Protein AF-A0A0B3BT68-F1 (afdb_monomer)

Solvent-accessible surface area (backbone atoms only — not comparable to full-atom values): 5906 Å² total; per-residue (Å²): 137,52,75,69,58,54,38,51,52,51,53,54,49,42,57,51,42,52,51,31,63,74,67,64,37,67,84,54,44,60,59,49,53,49,55,48,50,51,52,53,58,54,52,68,75,56,67,85,73,56,70,70,46,53,51,50,54,50,55,46,52,52,51,53,53,52,48,54,53,52,53,52,53,48,56,50,52,52,51,50,60,69,63,60,63,68,60,97,69,59,57,71,50,50,56,52,50,59,62,71,74,113

Organism: NCBI:txid706570

Sequence (102 aa):
MTPADDLQRLLDLRVRFEQVLHREAWDDLKAVDSALRELLIDLRRHQPLSKEVLDACRDVQQIHGLALQRCQDECQRLRILMNHSEQPADGPSAYAWVESLR

pLDDT: mean 87.36, std 12.47, range [50.03, 96.62]

Secondary structure (DSSP, 8-state):
--HHHHHHHHHHHHHHHHHHHHTT-HHHHHHHHHHHHHHHHHHHHTPSPPHHHHHHHHHHHHHHHHHHHHHHHHHHHHHHHHHT--SSSSHHHHHHHHHTT-

Mean predicted aligned error: 7.2 Å

Foldseek 3Di:
DDLVVLLVQLVVLLVVLVVCLVVVVVVCNVVSVVSNVVSVVVVVVDPPHDPSNVVSVVSSVVSVVVVVVSVVVVVVVVVCVVVVVPPPDPDVVVVVVVVVVD

Radius of gyration: 21.12 Å; Cα contacts (8 Å, |Δi|>4): 44; chains: 1; bounding box: 48×34×54 Å

Nearest PDB structures (foldseek):
  2crb-assembly1_A  TM=6.033E-01  e=1.183E+00  Mus musculus
  2v6y-assembly1_A  TM=7.400E-01  e=6.240E+00  Saccharolobus solfataricus
  4niq-assembly1_A  TM=6.271E-01  e=4.054E+00  Saccharomyces cerevisiae S288C

Structure (mmCIF, N/CA/C/O backbone):
data_AF-A0A0B3BT68-F1
#
_entry.id   AF-A0A0B3BT68-F1
#
loop_
_atom_site.group_PDB
_atom_site.id
_atom_site.type_symbol
_atom_site.label_atom_id
_atom_site.label_alt_id
_atom_site.label_comp_id
_atom_site.label_asym_id
_atom_site.label_entity_id
_atom_site.label_seq_id
_atom_site.pdbx_PDB_ins_code
_atom_site.Cartn_x
_atom_site.Cartn_y
_atom_site.Cartn_z
_atom_site.occupancy
_atom_site.B_iso_or_equiv
_atom_site.auth_seq_id
_atom_site.auth_comp_id
_atom_site.auth_asym_id
_atom_site.auth_atom_id
_atom_site.pdbx_PDB_model_num
ATOM 1 N N . MET A 1 1 ? -21.998 2.552 12.461 1.00 62.00 1 MET A N 1
ATOM 2 C CA . MET A 1 1 ? -20.800 1.787 12.072 1.00 62.00 1 MET A CA 1
ATOM 3 C C . MET A 1 1 ? -20.176 1.285 13.355 1.00 62.00 1 MET A C 1
ATOM 5 O O . MET A 1 1 ? -20.047 2.089 14.276 1.00 62.00 1 MET A O 1
ATOM 9 N N . THR A 1 2 ? -19.974 -0.024 13.484 1.00 75.50 2 THR A N 1
ATOM 10 C CA . THR A 1 2 ? -19.483 -0.623 14.730 1.00 75.50 2 THR A CA 1
ATOM 11 C C . THR A 1 2 ? -17.966 -0.833 14.672 1.00 75.50 2 THR A C 1
ATOM 13 O O . THR A 1 2 ? -17.424 -0.978 13.578 1.00 75.50 2 THR A O 1
ATOM 16 N N . PRO A 1 3 ? -17.270 -0.921 15.820 1.00 74.31 3 PRO A N 1
ATOM 17 C CA . PRO A 1 3 ? -15.837 -1.223 15.839 1.00 74.31 3 PRO A CA 1
ATOM 18 C C . PRO A 1 3 ? -15.462 -2.538 15.133 1.00 74.31 3 PRO A C 1
ATOM 20 O O . PRO A 1 3 ? -14.377 -2.645 14.568 1.00 74.31 3 PRO A O 1
ATOM 23 N N . ALA A 1 4 ? -16.359 -3.533 15.140 1.00 77.94 4 ALA A N 1
ATOM 24 C CA . ALA A 1 4 ? -16.161 -4.792 14.424 1.00 77.94 4 ALA A CA 1
ATOM 25 C C . ALA A 1 4 ? -16.182 -4.594 12.897 1.00 77.94 4 ALA A C 1
ATOM 27 O O . ALA A 1 4 ? -15.365 -5.187 12.194 1.00 77.94 4 ALA A O 1
ATOM 28 N N . ASP A 1 5 ? -17.058 -3.714 12.398 1.00 88.31 5 ASP A N 1
ATOM 29 C CA . ASP A 1 5 ? -17.112 -3.364 10.974 1.00 88.31 5 ASP A CA 1
ATOM 30 C C . ASP A 1 5 ? -15.844 -2.617 10.543 1.00 88.31 5 ASP A C 1
ATOM 32 O O . ASP A 1 5 ? -15.294 -2.882 9.475 1.00 88.31 5 ASP A O 1
ATOM 36 N N . ASP A 1 6 ? -15.352 -1.699 11.380 1.00 88.19 6 ASP A N 1
ATOM 37 C CA . ASP A 1 6 ? -14.150 -0.920 11.076 1.00 88.19 6 ASP A CA 1
ATOM 38 C C . ASP A 1 6 ? -12.889 -1.793 11.038 1.00 88.19 6 ASP A C 1
ATOM 40 O O . ASP A 1 6 ? -12.060 -1.650 10.134 1.00 88.19 6 ASP A O 1
ATOM 44 N N . LEU A 1 7 ? -12.762 -2.736 11.980 1.00 93.62 7 LEU A N 1
ATOM 45 C CA . LEU A 1 7 ? -11.671 -3.708 11.989 1.00 93.62 7 LEU A CA 1
ATOM 46 C C . LEU A 1 7 ? -11.689 -4.575 10.727 1.00 93.62 7 LEU A C 1
ATOM 48 O O . LEU A 1 7 ? -10.657 -4.720 10.073 1.00 93.62 7 LEU A O 1
ATOM 52 N N . GLN A 1 8 ? -12.851 -5.120 10.357 1.00 95.25 8 GLN A N 1
ATOM 53 C CA . GLN A 1 8 ? -12.963 -5.954 9.161 1.00 95.25 8 GLN A CA 1
ATOM 54 C C . GLN A 1 8 ? -12.580 -5.168 7.902 1.00 95.25 8 GLN A C 1
ATOM 56 O O . GLN A 1 8 ? -11.797 -5.649 7.086 1.00 95.25 8 GLN A O 1
ATOM 61 N N . ARG A 1 9 ? 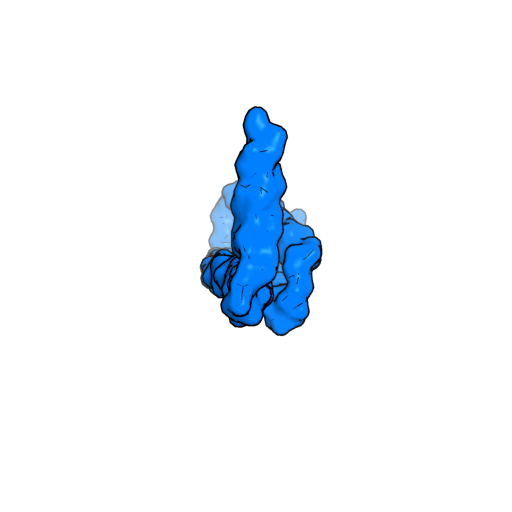-13.048 -3.920 7.779 1.00 94.19 9 ARG A N 1
ATOM 62 C CA . ARG A 1 9 ? -12.702 -3.053 6.645 1.00 94.19 9 ARG A CA 1
ATOM 63 C C . ARG A 1 9 ? -11.207 -2.750 6.566 1.00 94.19 9 ARG A C 1
ATOM 65 O O . ARG A 1 9 ? -10.666 -2.737 5.461 1.00 94.19 9 ARG A O 1
ATOM 72 N N . LEU A 1 10 ? -10.536 -2.517 7.699 1.00 95.69 10 LEU A N 1
ATOM 73 C CA . LEU A 1 10 ? -9.078 -2.342 7.728 1.00 95.69 10 LEU A CA 1
ATOM 74 C C . LEU A 1 10 ? -8.366 -3.594 7.210 1.00 95.69 10 LEU A C 1
ATOM 76 O O . LEU A 1 10 ? -7.474 -3.479 6.372 1.00 95.69 10 LEU A O 1
ATOM 80 N N . LEU A 1 11 ? -8.773 -4.776 7.676 1.00 96.06 11 LEU A N 1
ATOM 81 C CA . LEU A 1 11 ? -8.178 -6.048 7.264 1.00 96.06 11 LEU A CA 1
ATOM 82 C C . LEU A 1 11 ? -8.400 -6.327 5.771 1.00 96.06 11 LEU A C 1
ATOM 84 O O . LEU A 1 11 ? -7.457 -6.703 5.075 1.00 96.06 11 LEU A O 1
ATOM 88 N N . ASP A 1 12 ? -9.605 -6.084 5.260 1.00 96.38 12 ASP A N 1
ATOM 89 C CA . ASP A 1 12 ? -9.932 -6.289 3.846 1.00 96.38 12 ASP A CA 1
ATOM 90 C C . ASP A 1 12 ? -9.135 -5.342 2.941 1.00 96.38 12 ASP A C 1
ATOM 92 O O . ASP A 1 12 ? -8.558 -5.762 1.932 1.00 96.38 12 ASP A O 1
ATOM 96 N N . LEU A 1 13 ? -9.056 -4.058 3.311 1.00 96.12 13 LEU A N 1
ATOM 97 C CA . LEU A 1 13 ? -8.259 -3.080 2.572 1.00 96.12 13 LEU A CA 1
ATOM 98 C C . LEU A 1 13 ? -6.770 -3.408 2.633 1.00 96.12 13 LEU A C 1
ATOM 100 O O . LEU A 1 13 ? -6.095 -3.277 1.616 1.00 96.12 13 LEU A O 1
ATOM 104 N N . ARG A 1 14 ? -6.271 -3.885 3.778 1.00 95.75 14 ARG A N 1
ATOM 105 C CA . ARG A 1 14 ? -4.888 -4.341 3.938 1.00 95.75 14 ARG A CA 1
ATOM 106 C C . ARG A 1 14 ? -4.553 -5.457 2.949 1.00 95.75 14 ARG A C 1
ATOM 108 O O . ARG A 1 14 ? -3.603 -5.326 2.182 1.00 95.75 14 ARG A O 1
ATOM 115 N N . VAL A 1 15 ? -5.369 -6.511 2.918 1.00 96.31 15 VAL A N 1
ATOM 116 C CA . VAL A 1 15 ? -5.190 -7.650 2.002 1.00 96.31 15 VAL A CA 1
ATOM 117 C C . VAL A 1 15 ? -5.248 -7.192 0.545 1.00 96.31 15 VAL A C 1
ATOM 119 O O . VAL A 1 15 ? -4.422 -7.598 -0.2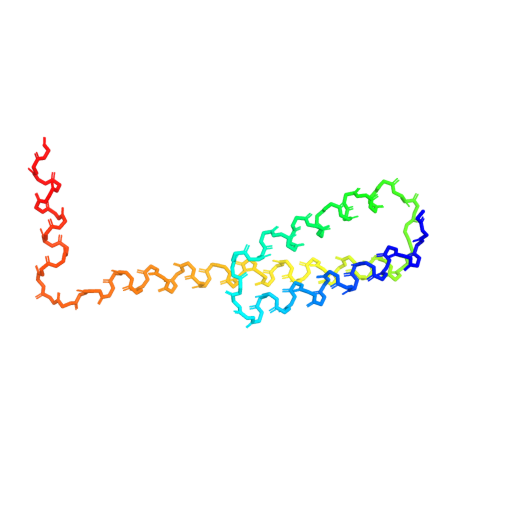73 1.00 96.31 15 VAL A O 1
ATOM 122 N N . ARG A 1 16 ? -6.191 -6.309 0.202 1.00 96.38 16 ARG A N 1
ATOM 123 C CA . ARG A 1 16 ? -6.277 -5.750 -1.152 1.00 96.38 16 ARG A CA 1
ATOM 124 C C . ARG A 1 16 ? -5.031 -4.939 -1.515 1.00 96.38 16 ARG A C 1
ATOM 126 O O . ARG A 1 16 ? -4.555 -5.045 -2.642 1.00 96.38 16 ARG A O 1
ATOM 133 N N . PHE A 1 17 ? -4.498 -4.156 -0.580 1.00 96.62 17 PHE A N 1
ATOM 134 C CA . PHE A 1 17 ? -3.289 -3.360 -0.785 1.00 96.62 17 PHE A CA 1
ATOM 135 C C . PHE A 1 17 ? -2.095 -4.276 -1.080 1.00 96.62 17 PHE A C 1
ATOM 137 O O . PHE A 1 17 ? -1.403 -4.092 -2.081 1.00 96.62 17 PHE A O 1
ATOM 144 N N . GLU A 1 18 ? -1.897 -5.315 -0.267 1.00 95.50 18 GLU A N 1
ATOM 145 C CA . GLU A 1 18 ? -0.843 -6.314 -0.475 1.00 95.50 18 GLU A CA 1
ATOM 146 C C . GLU A 1 18 ? -0.952 -6.993 -1.845 1.00 95.50 18 GLU A C 1
ATOM 148 O O . GLU A 1 18 ? 0.052 -7.152 -2.537 1.00 95.50 18 GLU A O 1
ATOM 153 N N . GLN A 1 19 ? -2.165 -7.350 -2.276 1.00 96.06 19 GLN A N 1
ATOM 154 C CA . GLN A 1 19 ? -2.396 -7.952 -3.592 1.00 96.06 19 GLN A CA 1
ATOM 155 C C . GLN A 1 19 ? -2.034 -7.005 -4.738 1.00 96.06 19 GLN A C 1
ATOM 157 O O . GLN A 1 19 ? -1.408 -7.439 -5.706 1.00 96.06 19 GLN A O 1
ATOM 162 N N . VAL A 1 20 ? -2.407 -5.727 -4.632 1.00 96.12 20 VAL A N 1
ATOM 163 C CA . VAL A 1 20 ? -2.065 -4.699 -5.625 1.00 96.12 20 VAL A CA 1
ATOM 164 C C . VAL A 1 20 ? -0.548 -4.521 -5.718 1.00 96.12 20 VAL A C 1
ATOM 166 O O . VAL A 1 20 ? -0.001 -4.546 -6.818 1.00 96.12 20 VAL A O 1
ATOM 169 N N . LEU A 1 21 ? 0.146 -4.437 -4.578 1.00 93.94 21 LEU A N 1
ATOM 170 C CA . LEU A 1 21 ? 1.609 -4.338 -4.539 1.00 93.94 21 LEU A CA 1
ATOM 171 C C . LEU A 1 21 ? 2.314 -5.592 -5.053 1.00 93.94 21 LEU A C 1
ATOM 173 O O . LEU A 1 21 ? 3.370 -5.490 -5.672 1.00 93.94 21 LEU A O 1
ATOM 177 N N . HIS A 1 22 ? 1.774 -6.776 -4.766 1.00 94.06 22 HIS A N 1
ATOM 178 C CA . HIS A 1 22 ? 2.348 -8.037 -5.224 1.00 94.06 22 HIS A CA 1
ATOM 179 C C . HIS A 1 22 ? 2.235 -8.195 -6.742 1.00 94.06 22 HIS A C 1
ATOM 181 O O . HIS A 1 22 ? 3.140 -8.734 -7.368 1.00 94.06 22 HIS A O 1
ATOM 187 N N . ARG A 1 23 ? 1.130 -7.722 -7.324 1.00 95.50 23 ARG A N 1
ATOM 188 C CA . ARG A 1 23 ? 0.870 -7.775 -8.768 1.00 95.50 23 ARG A CA 1
ATOM 189 C C . ARG A 1 23 ? 1.451 -6.594 -9.539 1.00 95.50 23 ARG A C 1
ATOM 191 O O . ARG A 1 23 ? 1.259 -6.548 -10.747 1.00 95.50 23 ARG A O 1
ATOM 198 N N . GLU A 1 24 ? 2.088 -5.645 -8.849 1.00 92.69 24 GLU A N 1
ATOM 199 C CA . GLU A 1 24 ? 2.587 -4.400 -9.446 1.00 92.69 24 GLU A CA 1
ATOM 200 C C . GLU A 1 24 ? 1.485 -3.652 -10.221 1.00 92.69 24 GLU A C 1
ATOM 202 O O . GLU A 1 24 ? 1.716 -3.033 -11.256 1.00 92.69 24 GLU A O 1
ATOM 207 N N . ALA A 1 25 ? 0.246 -3.719 -9.721 1.00 94.94 25 ALA A N 1
ATOM 208 C CA . ALA A 1 25 ? -0.907 -3.071 -10.335 1.00 94.94 25 ALA A CA 1
ATOM 209 C C . ALA A 1 25 ? -0.917 -1.573 -9.980 1.00 94.94 25 ALA A C 1
ATOM 211 O O . ALA A 1 25 ? -1.751 -1.096 -9.211 1.00 94.94 25 ALA A O 1
ATOM 212 N N . TRP A 1 26 ? 0.061 -0.828 -10.504 1.00 90.25 26 TRP A N 1
ATOM 213 C CA . TRP A 1 26 ? 0.327 0.568 -10.138 1.00 90.25 26 TRP A CA 1
ATOM 214 C C . TRP A 1 26 ? -0.877 1.495 -10.351 1.00 90.25 26 TRP A C 1
ATOM 216 O O . TRP A 1 26 ? -1.100 2.403 -9.549 1.00 90.25 26 TRP A O 1
ATO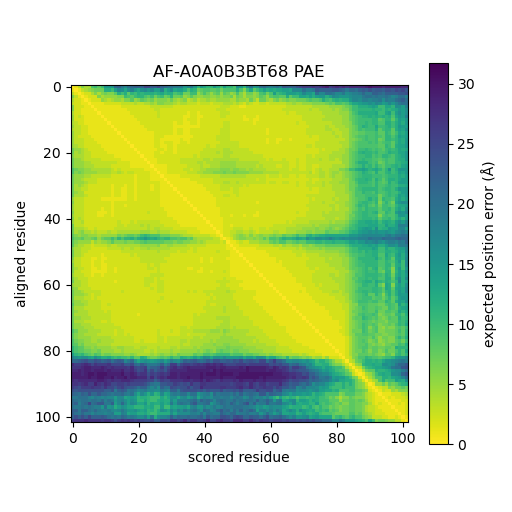M 226 N N . ASP A 1 27 ? -1.697 1.219 -11.366 1.00 91.50 27 ASP A N 1
ATOM 227 C CA . ASP A 1 27 ? -2.928 1.967 -11.644 1.00 91.50 27 ASP A CA 1
ATOM 228 C C . ASP A 1 27 ? -3.985 1.792 -10.536 1.00 91.50 27 ASP A C 1
ATOM 230 O O . ASP A 1 27 ? -4.708 2.733 -10.198 1.00 91.50 27 ASP A O 1
ATOM 234 N N . ASP A 1 28 ? -4.029 0.615 -9.903 1.00 94.31 28 ASP A N 1
ATOM 235 C CA . ASP A 1 28 ? -4.966 0.288 -8.823 1.00 94.31 28 ASP A CA 1
ATOM 236 C C . ASP A 1 28 ? -4.485 0.780 -7.447 1.00 94.31 28 ASP A C 1
ATOM 238 O O . ASP A 1 28 ? -5.286 0.937 -6.515 1.00 94.31 28 ASP A O 1
ATOM 242 N N . LEU A 1 29 ? -3.183 1.058 -7.304 1.00 93.12 29 LEU A N 1
ATOM 243 C CA . LEU A 1 29 ? -2.549 1.436 -6.037 1.00 93.12 29 LEU A CA 1
ATOM 244 C C . LEU A 1 29 ? -3.162 2.703 -5.437 1.00 93.12 29 LEU A C 1
ATOM 246 O O . LEU A 1 29 ? -3.450 2.762 -4.241 1.00 93.12 29 LEU A O 1
ATOM 250 N N . LYS A 1 30 ? -3.438 3.704 -6.278 1.00 93.06 30 LYS A N 1
ATOM 251 C CA . LYS A 1 30 ? -4.052 4.963 -5.840 1.00 93.06 30 LYS A CA 1
ATOM 252 C C . LYS A 1 30 ? -5.434 4.745 -5.225 1.00 93.06 30 LYS A C 1
ATOM 254 O O . LYS A 1 30 ? -5.785 5.421 -4.256 1.00 93.06 30 LYS A O 1
ATOM 259 N N . ALA A 1 31 ? -6.228 3.840 -5.796 1.00 95.12 31 ALA A N 1
ATOM 260 C CA . ALA A 1 31 ? -7.590 3.594 -5.343 1.00 95.12 31 ALA A CA 1
ATOM 261 C C . ALA A 1 31 ? -7.605 2.928 -3.961 1.00 95.12 31 ALA A C 1
ATOM 263 O O . ALA A 1 31 ? -8.341 3.369 -3.077 1.00 95.12 31 ALA A O 1
ATOM 264 N N . VAL A 1 32 ? -6.765 1.907 -3.755 1.00 95.69 32 VAL A N 1
ATOM 265 C CA . VAL A 1 32 ? -6.683 1.214 -2.461 1.00 95.69 32 VAL A CA 1
ATOM 266 C C . VAL A 1 32 ? -6.069 2.098 -1.371 1.00 95.69 32 VAL A C 1
ATOM 268 O O . VAL A 1 32 ? -6.613 2.142 -0.269 1.00 95.69 32 VAL A O 1
ATOM 271 N N . ASP A 1 33 ? -5.028 2.879 -1.681 1.00 95.31 33 ASP A N 1
ATOM 272 C CA . ASP A 1 33 ? -4.421 3.824 -0.730 1.00 95.31 33 ASP A CA 1
ATOM 273 C C . ASP A 1 33 ? -5.392 4.948 -0.331 1.00 95.31 33 ASP A C 1
ATOM 275 O O . ASP A 1 33 ? -5.510 5.294 0.846 1.00 95.31 33 ASP A O 1
ATOM 279 N N . SER A 1 34 ? -6.179 5.461 -1.284 1.00 95.19 34 SER A N 1
ATOM 280 C CA . SER A 1 34 ? -7.191 6.485 -0.994 1.00 95.19 34 SER A CA 1
ATOM 281 C C . SER A 1 34 ? -8.288 5.961 -0.065 1.00 95.19 34 SER A C 1
ATOM 283 O O . SER A 1 34 ? -8.612 6.626 0.919 1.00 95.19 34 SER A O 1
ATOM 285 N N . ALA A 1 35 ? -8.813 4.759 -0.328 1.00 95.81 35 ALA A N 1
ATOM 286 C CA . ALA A 1 35 ? -9.839 4.135 0.511 1.00 95.81 35 ALA A CA 1
ATOM 287 C C . ALA A 1 35 ? -9.331 3.861 1.937 1.00 95.81 35 ALA A C 1
ATOM 289 O O . ALA A 1 35 ? -10.045 4.071 2.919 1.00 95.81 35 ALA A O 1
ATOM 290 N N . LEU A 1 36 ? -8.074 3.430 2.056 1.00 95.44 36 LEU A N 1
ATOM 291 C CA . LEU A 1 36 ? -7.400 3.213 3.331 1.00 95.44 36 LEU A CA 1
ATOM 292 C C . LEU A 1 36 ? -7.251 4.522 4.118 1.00 95.44 36 LEU A C 1
ATOM 294 O O . LEU A 1 36 ? -7.582 4.584 5.302 1.00 95.44 36 LEU A O 1
ATOM 298 N N . ARG A 1 37 ? -6.808 5.593 3.450 1.00 95.38 37 ARG A N 1
ATOM 299 C CA . ARG A 1 37 ? -6.673 6.927 4.044 1.00 95.38 37 ARG A CA 1
ATOM 300 C C . ARG A 1 37 ? -8.012 7.469 4.540 1.00 95.38 37 ARG A C 1
ATOM 302 O O . ARG A 1 37 ? -8.068 8.022 5.635 1.00 95.38 37 ARG A O 1
ATOM 309 N N . GLU A 1 38 ? -9.073 7.326 3.752 1.00 95.25 38 GLU A N 1
ATOM 310 C CA . GLU A 1 38 ? -10.425 7.745 4.137 1.00 95.25 38 GLU A CA 1
ATOM 311 C C . GLU A 1 38 ? -10.903 7.004 5.390 1.00 95.25 38 GLU A C 1
ATOM 313 O O . GLU A 1 38 ? -11.335 7.647 6.348 1.00 95.25 38 GLU A O 1
ATOM 318 N N . LEU A 1 39 ? -10.713 5.681 5.442 1.00 94.19 39 LEU A N 1
ATOM 319 C CA . LEU A 1 39 ? -11.059 4.881 6.617 1.00 94.19 39 LEU A CA 1
ATOM 320 C C . LEU A 1 39 ? -10.279 5.316 7.867 1.00 94.19 39 LEU A C 1
ATOM 322 O O . LEU A 1 39 ? -10.865 5.451 8.938 1.00 94.19 39 LEU A O 1
ATOM 326 N N . LEU A 1 40 ? -8.977 5.590 7.746 1.00 94.88 40 LEU A N 1
ATOM 327 C CA . LEU A 1 40 ? -8.159 6.073 8.865 1.00 94.88 40 LEU A CA 1
ATOM 328 C C . LEU A 1 40 ? -8.596 7.466 9.356 1.00 94.88 40 LEU A C 1
ATOM 330 O O . LEU A 1 40 ? -8.585 7.730 10.562 1.00 94.88 40 LEU A O 1
ATOM 334 N N . ILE A 1 41 ? -8.991 8.361 8.442 1.00 94.44 41 ILE A N 1
ATOM 335 C CA . ILE A 1 41 ? -9.527 9.687 8.787 1.00 94.44 41 ILE A CA 1
ATOM 336 C C . ILE A 1 41 ? -10.832 9.550 9.570 1.00 94.44 41 ILE A C 1
ATOM 338 O O . ILE A 1 41 ? -11.010 10.253 10.571 1.00 94.44 41 ILE A O 1
ATOM 342 N N . ASP A 1 42 ? -11.718 8.656 9.138 1.00 92.62 42 ASP A N 1
ATOM 343 C CA . ASP A 1 42 ? -12.980 8.397 9.822 1.00 92.62 42 ASP A CA 1
ATOM 344 C C . ASP A 1 42 ? -12.750 7.750 11.188 1.00 92.62 42 ASP A C 1
ATOM 346 O O . ASP A 1 42 ? -13.224 8.280 12.189 1.00 92.62 42 ASP A O 1
ATOM 350 N N . LEU A 1 43 ? -11.914 6.715 11.282 1.00 92.75 43 LEU A N 1
ATOM 351 C CA . LEU A 1 43 ? -11.533 6.083 12.551 1.00 92.75 43 LEU A CA 1
ATOM 352 C C . LEU A 1 43 ? -11.003 7.087 13.579 1.00 92.75 43 LEU A C 1
ATOM 354 O O . LEU A 1 43 ? -11.360 7.036 14.757 1.00 92.75 43 LEU A O 1
ATOM 358 N N . ARG A 1 44 ? -10.195 8.060 13.143 1.00 92.00 44 ARG A N 1
ATOM 359 C CA . ARG A 1 44 ? -9.673 9.112 14.026 1.00 92.00 44 ARG A CA 1
ATOM 360 C C . ARG A 1 44 ? -10.783 9.945 14.680 1.00 92.00 44 ARG A C 1
ATOM 362 O O . ARG A 1 44 ? -10.574 10.458 15.776 1.00 92.00 44 ARG A O 1
ATOM 369 N N . ARG A 1 45 ? -11.943 10.097 14.033 1.00 90.69 45 ARG A N 1
ATOM 370 C CA . ARG A 1 45 ? -13.096 10.840 14.575 1.00 90.69 45 ARG A CA 1
ATOM 371 C C . ARG A 1 45 ? -13.879 10.038 15.624 1.00 90.69 45 ARG A C 1
ATOM 373 O O . ARG A 1 45 ? -14.627 10.638 16.384 1.00 90.69 45 ARG A O 1
ATOM 380 N N . HIS A 1 46 ? -13.696 8.717 15.684 1.00 85.00 46 HIS A N 1
ATOM 381 C CA . HIS A 1 46 ? -14.481 7.785 16.504 1.00 85.00 46 HIS A CA 1
ATOM 382 C C . HIS A 1 46 ? -13.719 7.276 17.742 1.00 85.00 46 HIS A C 1
ATOM 384 O O . HIS A 1 46 ? -13.960 6.170 18.218 1.00 85.00 46 HIS A O 1
ATOM 390 N N . GLN A 1 47 ? -12.780 8.062 18.280 1.00 82.75 47 GLN A N 1
ATOM 391 C CA . GLN A 1 47 ? -12.050 7.667 19.487 1.00 82.75 47 GLN A CA 1
ATOM 392 C C . GLN A 1 47 ? -12.963 7.570 20.729 1.00 82.75 47 GLN A C 1
ATOM 394 O O . GLN A 1 47 ? -13.900 8.361 20.856 1.00 82.75 47 GLN A O 1
ATOM 399 N N . PRO A 1 48 ? -12.660 6.666 21.685 1.00 88.31 48 PRO A N 1
ATOM 400 C CA . PRO A 1 48 ? -11.497 5.768 21.728 1.00 88.31 48 PRO A CA 1
ATOM 401 C C . PRO A 1 48 ? -11.652 4.508 20.857 1.00 88.31 48 PRO A C 1
ATOM 403 O O . PRO A 1 48 ? -12.737 3.951 20.737 1.00 88.31 48 PRO A O 1
ATOM 406 N N . LEU A 1 49 ? -10.539 4.040 20.280 1.00 90.25 49 LEU A N 1
ATOM 407 C CA . LEU A 1 49 ? -10.484 2.819 19.462 1.00 90.25 49 LEU A CA 1
ATOM 408 C C . LEU A 1 49 ? -10.106 1.598 20.311 1.00 90.25 49 LEU A C 1
ATOM 410 O O . LEU A 1 49 ? -9.356 1.725 21.282 1.00 90.25 49 LEU A O 1
ATOM 414 N N . SER A 1 50 ? -10.589 0.412 19.927 1.00 92.38 50 SER A N 1
ATOM 415 C CA . SER A 1 50 ? -10.160 -0.841 20.559 1.00 92.38 50 SER A CA 1
ATOM 416 C C . SER A 1 50 ? -8.702 -1.164 20.221 1.00 92.38 50 SER A C 1
ATOM 418 O O . SER A 1 50 ? -8.130 -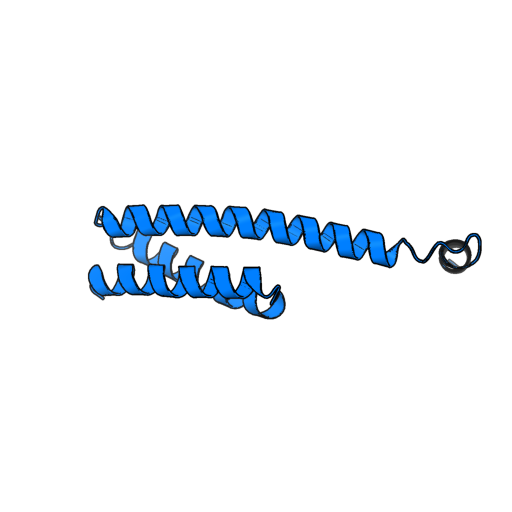0.643 19.258 1.00 92.38 50 SER A O 1
ATOM 420 N N . LYS A 1 51 ? -8.090 -2.054 21.007 1.00 93.50 51 LYS A N 1
ATOM 421 C CA . LYS A 1 51 ? -6.704 -2.480 20.791 1.00 93.50 51 LYS A CA 1
ATOM 422 C C . LYS A 1 51 ? -6.520 -3.131 19.416 1.00 93.50 51 LYS A C 1
ATOM 424 O O . LYS A 1 51 ? -5.552 -2.830 18.732 1.00 93.50 51 LYS A O 1
ATOM 429 N N . GLU A 1 52 ? -7.470 -3.957 18.997 1.00 94.69 52 GLU A N 1
ATOM 430 C CA . GLU A 1 52 ? -7.454 -4.664 17.714 1.00 94.69 52 GLU A CA 1
ATOM 431 C C . GLU A 1 52 ? -7.464 -3.690 16.533 1.00 94.69 52 GLU A C 1
ATOM 433 O O . GLU A 1 52 ? -6.717 -3.871 15.575 1.00 94.69 52 GLU A O 1
ATOM 438 N N . VAL A 1 53 ? -8.262 -2.619 16.619 1.00 94.38 53 VAL A N 1
ATOM 439 C CA . VAL A 1 53 ? -8.297 -1.574 15.586 1.00 94.38 53 VAL A CA 1
ATOM 440 C C . VAL A 1 53 ? -6.974 -0.808 15.556 1.00 94.38 53 VAL A C 1
ATOM 442 O O . VAL A 1 53 ? -6.454 -0.517 14.483 1.00 94.38 53 VAL A O 1
ATOM 445 N N . LEU A 1 54 ? -6.393 -0.508 16.721 1.00 94.88 54 LEU A N 1
ATOM 446 C CA . LEU A 1 54 ? -5.085 0.149 16.798 1.00 94.88 54 LEU A CA 1
ATOM 447 C C . LEU A 1 54 ? -3.966 -0.716 16.205 1.00 94.88 54 LEU A C 1
ATOM 449 O O . LEU A 1 54 ? -3.106 -0.185 15.503 1.00 94.88 54 LEU A O 1
ATOM 453 N N . ASP A 1 55 ? -3.977 -2.022 16.466 1.00 95.62 55 ASP A N 1
ATOM 454 C CA . ASP A 1 55 ? -3.006 -2.962 15.903 1.00 95.62 55 ASP A CA 1
ATOM 455 C C . ASP A 1 55 ? -3.177 -3.074 14.377 1.00 95.62 55 ASP A C 1
ATOM 457 O O . ASP A 1 55 ? -2.203 -2.917 13.643 1.00 95.62 55 ASP A O 1
ATOM 461 N N . ALA A 1 56 ? -4.411 -3.176 13.874 1.00 95.25 56 ALA A N 1
ATOM 462 C CA . ALA A 1 56 ? -4.682 -3.170 12.434 1.00 95.25 56 ALA A CA 1
ATOM 463 C C . ALA A 1 56 ? -4.234 -1.865 11.742 1.00 95.25 56 ALA A C 1
ATOM 465 O O . ALA A 1 56 ? -3.686 -1.904 10.639 1.00 95.25 56 ALA A O 1
ATOM 466 N N . CYS A 1 57 ? -4.397 -0.707 12.390 1.00 95.88 57 CYS A N 1
ATOM 467 C CA . CYS A 1 57 ? -3.870 0.566 11.886 1.00 95.88 57 CYS A CA 1
ATOM 468 C C . CYS A 1 57 ? -2.335 0.567 11.768 1.00 95.88 57 CYS A C 1
ATOM 470 O O . CYS A 1 57 ? -1.795 1.160 10.832 1.00 95.88 57 CYS A O 1
ATOM 472 N N . ARG A 1 58 ? -1.620 -0.089 12.694 1.00 95.88 58 ARG A N 1
ATOM 473 C CA . ARG A 1 58 ? -0.152 -0.214 12.639 1.00 95.88 58 ARG A CA 1
ATOM 474 C C . ARG A 1 58 ? 0.288 -1.110 11.487 1.00 95.88 58 ARG A C 1
ATOM 476 O O . ARG A 1 58 ? 1.205 -0.736 10.762 1.00 95.88 58 ARG A O 1
ATOM 483 N N . ASP A 1 59 ? -0.389 -2.235 11.275 1.00 94.75 59 ASP A N 1
ATOM 484 C CA . ASP A 1 59 ? -0.100 -3.131 10.148 1.00 94.75 59 ASP A CA 1
ATOM 485 C C . ASP A 1 59 ? -0.282 -2.406 8.808 1.00 94.75 59 ASP A C 1
ATOM 487 O O . ASP A 1 59 ? 0.560 -2.467 7.912 1.00 94.75 59 ASP A O 1
ATOM 491 N N . VAL A 1 60 ? -1.370 -1.645 8.694 1.00 95.12 60 VAL A N 1
ATOM 492 C CA . VAL A 1 60 ? -1.655 -0.799 7.535 1.00 95.12 60 VAL A CA 1
ATOM 493 C C . VAL A 1 60 ? -0.546 0.236 7.298 1.00 95.12 60 VAL A C 1
ATOM 495 O O . VAL A 1 60 ? -0.111 0.426 6.160 1.00 95.12 60 VAL A O 1
ATOM 498 N N . GLN A 1 61 ? -0.046 0.880 8.357 1.00 95.50 61 GLN A N 1
ATOM 49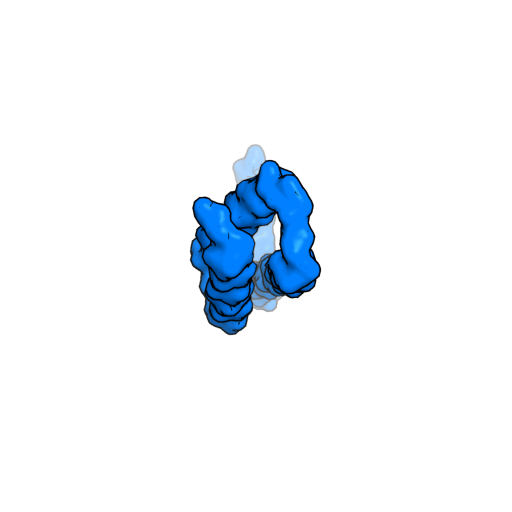9 C CA . GLN A 1 61 ? 1.067 1.828 8.259 1.00 95.50 61 GLN A CA 1
ATOM 500 C C . GLN A 1 61 ? 2.343 1.161 7.720 1.00 95.50 61 GLN A C 1
ATOM 502 O O . GLN A 1 61 ? 3.044 1.755 6.898 1.00 95.50 61 GLN A O 1
ATOM 507 N N . GLN A 1 62 ? 2.644 -0.065 8.154 1.00 95.25 62 GLN A N 1
ATOM 508 C CA . GLN A 1 62 ? 3.812 -0.813 7.678 1.00 95.25 62 GLN A CA 1
ATOM 509 C C . GLN A 1 62 ? 3.717 -1.121 6.180 1.00 95.25 62 GLN A C 1
ATOM 511 O O . GLN A 1 62 ? 4.689 -0.924 5.449 1.00 95.25 62 GLN A O 1
ATOM 516 N N . ILE A 1 63 ? 2.541 -1.536 5.704 1.00 93.75 63 ILE A N 1
ATOM 517 C CA . ILE A 1 63 ? 2.315 -1.834 4.282 1.00 93.75 63 ILE A CA 1
ATOM 518 C C . ILE A 1 63 ? 2.421 -0.580 3.423 1.00 93.75 63 ILE A C 1
ATOM 520 O O . ILE A 1 63 ? 3.036 -0.631 2.360 1.00 93.75 63 ILE A O 1
ATOM 524 N N . HIS A 1 64 ? 1.908 0.560 3.891 1.00 94.44 64 HIS A N 1
ATOM 525 C CA . HIS A 1 64 ? 2.104 1.832 3.196 1.00 94.44 64 HIS A CA 1
ATOM 526 C C . HIS A 1 64 ? 3.597 2.198 3.089 1.00 94.44 64 HIS A C 1
ATOM 528 O O . HIS A 1 64 ? 4.061 2.616 2.030 1.00 94.44 64 HIS A O 1
ATOM 534 N N . GLY A 1 65 ? 4.385 1.974 4.147 1.00 95.38 65 GLY A N 1
ATOM 535 C CA . GLY A 1 65 ? 5.841 2.156 4.098 1.00 95.38 65 GLY A CA 1
ATOM 536 C C . GLY A 1 65 ? 6.521 1.265 3.050 1.00 95.38 65 GLY A C 1
ATOM 537 O O . GLY A 1 65 ? 7.337 1.745 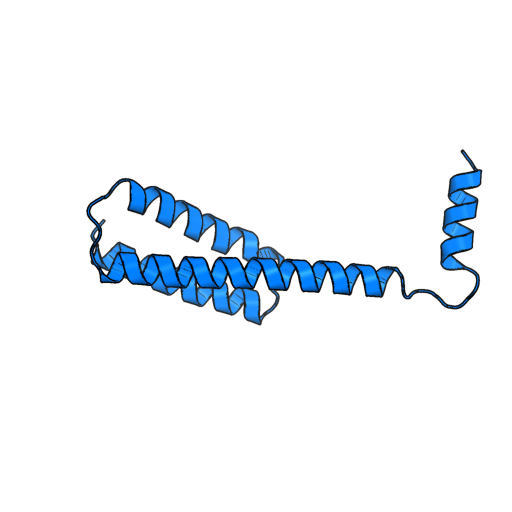2.264 1.00 95.38 65 GLY A O 1
ATOM 538 N N . LEU A 1 66 ? 6.140 -0.015 2.983 1.00 93.50 66 LEU A N 1
ATOM 539 C CA . LEU A 1 66 ? 6.629 -0.945 1.959 1.00 93.50 66 LEU A CA 1
ATOM 540 C C . LEU A 1 66 ? 6.214 -0.518 0.541 1.00 93.50 66 LEU A C 1
ATOM 542 O O . LEU A 1 66 ? 7.008 -0.635 -0.393 1.00 93.50 66 LEU A O 1
ATOM 546 N N . ALA A 1 67 ? 4.993 -0.005 0.381 1.00 94.31 67 ALA A N 1
ATOM 547 C CA . ALA A 1 67 ? 4.489 0.514 -0.886 1.00 94.31 67 ALA A CA 1
ATOM 548 C C . ALA A 1 67 ? 5.376 1.641 -1.421 1.00 94.31 67 ALA A C 1
ATOM 550 O O . ALA A 1 67 ? 5.770 1.613 -2.584 1.00 94.31 67 ALA A O 1
ATOM 551 N N . LEU A 1 68 ? 5.732 2.602 -0.561 1.00 95.50 68 LEU A N 1
ATOM 552 C CA . LEU A 1 68 ? 6.597 3.722 -0.931 1.00 95.50 68 LEU A CA 1
ATOM 553 C C . LEU A 1 68 ? 7.964 3.247 -1.422 1.00 95.50 68 LEU A C 1
ATOM 555 O O . LEU A 1 68 ? 8.435 3.742 -2.445 1.00 95.50 68 LEU A O 1
ATOM 559 N N . GLN A 1 69 ? 8.567 2.271 -0.738 1.00 95.62 69 GLN A N 1
ATOM 560 C CA . GLN A 1 69 ? 9.838 1.693 -1.171 1.00 95.62 69 GLN A CA 1
ATOM 561 C C . GLN A 1 69 ? 9.708 1.042 -2.554 1.00 95.62 69 GLN A C 1
ATOM 563 O O . GLN A 1 69 ? 10.480 1.357 -3.453 1.00 95.62 69 GLN A O 1
ATOM 568 N N . ARG A 1 70 ? 8.683 0.205 -2.767 1.00 93.94 70 ARG A N 1
ATOM 569 C CA . ARG A 1 70 ? 8.465 -0.452 -4.067 1.00 93.94 70 ARG A CA 1
ATOM 570 C C . ARG A 1 70 ? 8.219 0.539 -5.201 1.00 93.94 70 ARG A C 1
ATOM 572 O O . ARG A 1 70 ? 8.730 0.344 -6.298 1.00 93.94 70 ARG A O 1
ATOM 579 N N . CYS A 1 71 ? 7.477 1.614 -4.942 1.00 93.56 71 CYS A N 1
ATOM 580 C CA . CYS A 1 71 ? 7.276 2.677 -5.924 1.00 93.56 71 CYS A CA 1
ATOM 581 C C . CYS A 1 71 ? 8.596 3.368 -6.300 1.00 93.56 71 CYS A C 1
ATOM 583 O O . CYS A 1 71 ? 8.810 3.684 -7.471 1.00 93.56 71 CYS A O 1
ATOM 585 N N . GLN A 1 72 ? 9.480 3.613 -5.327 1.00 95.19 72 GLN A N 1
ATOM 586 C CA . GLN A 1 72 ? 10.804 4.191 -5.584 1.00 95.19 72 GLN A CA 1
ATOM 587 C C . GLN A 1 72 ? 11.669 3.254 -6.429 1.00 95.19 72 GLN A C 1
ATOM 589 O O . GLN A 1 72 ? 12.245 3.700 -7.425 1.00 95.19 72 GLN A O 1
ATOM 594 N N . ASP A 1 73 ? 11.699 1.969 -6.075 1.00 94.62 73 ASP A N 1
ATOM 595 C CA . ASP A 1 73 ? 12.446 0.943 -6.804 1.00 94.62 73 ASP A CA 1
ATOM 596 C C . ASP A 1 73 ? 11.953 0.834 -8.259 1.00 94.62 73 ASP A C 1
ATOM 598 O O . ASP A 1 73 ? 12.758 0.806 -9.193 1.00 94.62 73 ASP A O 1
ATOM 602 N N . GLU A 1 74 ? 10.635 0.870 -8.480 1.00 93.94 74 GLU A N 1
ATOM 603 C CA . GLU A 1 74 ? 10.045 0.833 -9.822 1.00 93.94 74 GLU A CA 1
ATOM 604 C C . GLU A 1 74 ? 10.380 2.086 -10.642 1.00 93.94 74 GLU A C 1
ATOM 606 O O . GLU A 1 74 ? 10.783 1.995 -11.803 1.00 93.94 74 GLU A O 1
ATOM 611 N N . CYS A 1 75 ? 10.304 3.274 -10.035 1.00 93.81 75 CYS A N 1
ATOM 612 C CA . CYS A 1 75 ? 10.709 4.516 -10.697 1.00 93.81 75 CYS A CA 1
ATOM 613 C C . CYS A 1 75 ? 12.190 4.488 -11.103 1.00 93.81 75 CYS A C 1
ATOM 615 O O . CYS A 1 75 ? 12.564 5.001 -12.162 1.00 93.81 75 CYS A O 1
ATOM 617 N N . GLN A 1 76 ? 13.046 3.894 -10.269 1.00 93.50 76 GLN A N 1
ATOM 618 C CA . GLN A 1 76 ? 14.455 3.700 -10.587 1.00 93.50 76 GLN A CA 1
ATOM 619 C C . GLN A 1 76 ? 14.638 2.692 -11.729 1.00 93.50 76 GLN A C 1
ATOM 621 O O . GLN A 1 76 ? 15.395 2.975 -12.659 1.00 93.50 76 GLN A O 1
ATOM 626 N N . ARG A 1 77 ? 13.922 1.561 -11.710 1.00 92.00 77 ARG A N 1
ATOM 627 C CA . ARG A 1 77 ? 13.957 0.546 -12.774 1.00 92.00 77 ARG A CA 1
ATOM 628 C C . ARG A 1 77 ? 13.553 1.127 -14.128 1.00 92.00 77 ARG A C 1
ATOM 630 O O . ARG A 1 77 ? 14.261 0.921 -15.111 1.00 92.00 77 ARG A O 1
ATOM 637 N N . LEU A 1 78 ? 12.462 1.891 -14.182 1.00 90.69 78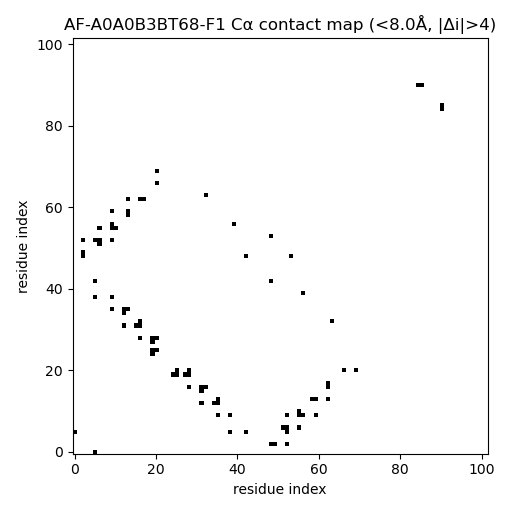 LEU A N 1
ATOM 638 C CA . LEU A 1 78 ? 11.996 2.539 -15.412 1.00 90.69 78 LEU A CA 1
ATOM 639 C C . LEU A 1 78 ? 13.007 3.565 -15.935 1.00 90.69 78 LEU A C 1
ATOM 641 O O . LEU A 1 78 ? 13.286 3.596 -17.131 1.00 90.69 78 LEU A O 1
ATOM 645 N N . ARG A 1 79 ? 13.617 4.357 -15.044 1.00 88.00 79 ARG A N 1
ATOM 646 C CA . ARG A 1 79 ? 14.680 5.308 -15.407 1.00 88.00 79 ARG A CA 1
ATOM 647 C C . ARG A 1 79 ? 15.889 4.603 -16.017 1.00 88.00 79 ARG A C 1
ATOM 649 O O . ARG A 1 79 ? 16.409 5.046 -17.034 1.00 88.00 79 ARG A O 1
ATOM 656 N N . ILE A 1 80 ? 16.316 3.507 -15.398 1.00 86.44 80 ILE A N 1
ATOM 657 C CA . ILE A 1 80 ? 17.397 2.643 -15.877 1.00 86.44 80 ILE A CA 1
ATOM 658 C C . ILE A 1 80 ? 17.054 2.108 -17.275 1.00 86.44 80 ILE A C 1
ATOM 660 O O . ILE A 1 80 ? 17.844 2.280 -18.194 1.00 86.44 80 ILE A O 1
ATOM 664 N N . LEU A 1 81 ? 15.856 1.553 -17.478 1.00 86.00 81 LEU A N 1
ATOM 665 C CA . LEU A 1 81 ? 15.418 1.036 -18.782 1.00 86.00 81 LEU A CA 1
ATOM 666 C C . LEU A 1 81 ? 15.361 2.104 -19.877 1.00 86.00 81 LEU A C 1
ATOM 668 O O . LEU A 1 81 ? 15.794 1.845 -20.996 1.00 86.00 81 LEU A O 1
ATOM 672 N N . MET A 1 82 ? 14.853 3.295 -19.560 1.00 80.75 82 MET A N 1
ATOM 673 C CA . MET A 1 82 ? 14.808 4.406 -20.513 1.00 80.75 82 MET A CA 1
ATOM 674 C C . MET A 1 82 ? 16.202 4.907 -20.889 1.00 80.75 82 MET A C 1
ATOM 676 O O . MET A 1 82 ? 16.421 5.287 -22.034 1.00 80.75 82 MET A O 1
ATOM 680 N N . ASN A 1 83 ? 17.138 4.895 -19.940 1.00 74.44 83 ASN A N 1
ATOM 681 C CA . ASN A 1 83 ? 18.496 5.377 -20.164 1.00 74.44 83 ASN A CA 1
ATOM 682 C C . ASN A 1 83 ? 19.415 4.299 -20.764 1.00 74.44 83 ASN A C 1
ATOM 684 O O . ASN A 1 83 ? 20.407 4.641 -21.388 1.00 74.44 83 ASN A O 1
ATOM 688 N N . HIS A 1 84 ? 19.079 3.009 -20.652 1.00 62.44 84 HIS A N 1
ATOM 689 C CA . HIS A 1 84 ? 19.856 1.901 -21.224 1.00 62.44 84 HIS A CA 1
ATOM 690 C C . HIS A 1 84 ? 19.677 1.688 -22.733 1.00 62.44 84 HIS A C 1
ATOM 692 O O . HIS A 1 84 ? 20.245 0.742 -23.277 1.00 62.44 84 HIS A O 1
ATOM 698 N N . SER A 1 85 ? 18.997 2.584 -23.458 1.00 54.72 85 SER A N 1
ATOM 699 C CA . SER A 1 85 ? 19.088 2.631 -24.929 1.00 54.72 85 SER A CA 1
ATOM 700 C C . SER A 1 85 ? 20.488 3.021 -25.447 1.00 54.72 85 SER A C 1
ATOM 702 O O . SER A 1 85 ? 20.661 3.292 -26.633 1.00 54.72 85 SER A O 1
ATOM 704 N N . GLU A 1 86 ? 21.491 3.044 -24.569 1.00 51.41 86 GLU A N 1
ATOM 705 C CA . GLU A 1 86 ? 22.924 3.111 -24.834 1.00 51.41 86 GLU A CA 1
ATOM 706 C C . GLU A 1 86 ? 23.420 1.874 -25.608 1.00 51.41 86 GLU A C 1
ATOM 708 O O . GLU A 1 86 ? 24.216 1.067 -25.129 1.00 51.41 86 GLU A O 1
ATOM 713 N N . GLN A 1 87 ? 23.020 1.763 -26.875 1.00 51.41 87 GLN A N 1
ATOM 714 C CA . GLN A 1 87 ? 24.068 1.534 -27.859 1.00 51.41 87 GLN A CA 1
ATOM 715 C C . GLN A 1 87 ? 24.890 2.828 -27.966 1.00 51.41 87 GLN A C 1
ATOM 717 O O . GLN A 1 87 ? 24.313 3.923 -27.967 1.00 51.41 87 GLN A O 1
ATOM 722 N N . PRO A 1 88 ? 26.228 2.746 -28.018 1.00 51.62 88 PRO A N 1
ATOM 723 C CA . PRO A 1 88 ? 27.064 3.934 -28.037 1.00 51.62 88 PRO A CA 1
ATOM 724 C C . PRO A 1 88 ? 26.937 4.621 -29.404 1.00 51.62 88 PRO A C 1
ATOM 726 O O . PRO A 1 88 ? 27.558 4.161 -30.355 1.00 51.62 88 PRO A O 1
ATOM 729 N N . ALA A 1 89 ? 26.105 5.670 -29.494 1.00 50.03 89 ALA A N 1
ATOM 730 C CA . ALA A 1 89 ? 26.340 6.930 -30.232 1.00 50.03 89 ALA A CA 1
ATOM 731 C C . ALA A 1 89 ? 25.056 7.696 -30.626 1.00 50.03 89 ALA A C 1
ATOM 733 O O . ALA A 1 89 ? 25.136 8.908 -30.829 1.00 50.03 89 ALA A O 1
ATOM 734 N N . ASP A 1 90 ? 23.878 7.065 -30.688 1.00 56.47 90 ASP A N 1
ATOM 735 C CA . ASP A 1 90 ? 22.774 7.666 -31.466 1.00 56.47 90 ASP A CA 1
ATOM 736 C C . ASP A 1 90 ? 21.653 8.297 -30.620 1.00 56.47 90 ASP A C 1
ATOM 738 O O . ASP A 1 90 ? 21.130 9.350 -30.973 1.00 56.47 90 ASP A O 1
ATOM 742 N N . GLY A 1 91 ? 21.291 7.713 -29.472 1.00 62.31 91 GLY A N 1
ATOM 743 C CA . GLY A 1 91 ? 20.155 8.192 -28.664 1.00 62.31 91 GLY A CA 1
ATOM 744 C C . GLY A 1 91 ? 20.403 9.547 -27.980 1.00 62.31 91 GLY A C 1
ATOM 745 O O . GLY A 1 91 ? 19.702 10.519 -28.271 1.00 62.31 91 GLY A O 1
ATOM 746 N N . PRO A 1 92 ? 21.410 9.659 -27.091 1.00 63.06 92 PRO A N 1
ATOM 747 C CA . PRO A 1 92 ? 21.736 10.926 -26.434 1.00 63.06 92 PRO A CA 1
ATOM 748 C C . PRO A 1 92 ? 22.179 12.023 -27.413 1.00 63.06 92 PRO A C 1
ATOM 750 O O . PRO A 1 92 ? 21.880 13.192 -27.180 1.00 63.06 92 PRO A O 1
ATOM 753 N N . SER A 1 93 ? 22.845 11.669 -28.522 1.00 64.31 93 SER A N 1
ATOM 754 C CA . SER A 1 93 ? 23.258 12.647 -29.539 1.00 64.31 93 SER A CA 1
ATOM 755 C C . SER A 1 93 ? 22.069 13.187 -30.340 1.00 64.31 93 SER A C 1
ATOM 757 O O . SER A 1 93 ? 22.050 14.376 -30.647 1.00 64.31 93 SER A O 1
ATOM 759 N N . ALA A 1 94 ? 21.038 12.372 -30.593 1.00 68.94 94 ALA A N 1
ATOM 760 C CA . ALA A 1 94 ? 19.802 12.826 -31.223 1.00 68.94 94 ALA A CA 1
ATOM 761 C C . ALA A 1 94 ? 19.036 13.819 -30.337 1.00 68.94 94 ALA A C 1
ATOM 763 O O . ALA A 1 94 ? 18.609 14.867 -30.823 1.00 68.94 94 ALA A O 1
ATOM 764 N N . TYR A 1 95 ? 18.899 13.540 -29.036 1.00 74.50 95 TYR A N 1
ATOM 765 C CA . TYR A 1 95 ? 18.259 14.486 -28.115 1.00 74.50 95 TYR A CA 1
ATOM 766 C C . TYR A 1 95 ? 19.090 15.765 -27.928 1.00 74.50 95 TYR A C 1
ATOM 768 O O . TYR A 1 95 ? 18.525 16.857 -27.960 1.00 74.50 95 TYR A O 1
ATOM 776 N N . ALA A 1 96 ? 20.420 15.658 -27.838 1.00 72.56 96 ALA A N 1
ATOM 777 C CA . ALA A 1 96 ? 21.311 16.820 -27.777 1.00 72.56 96 ALA A CA 1
ATOM 778 C C . ALA A 1 96 ? 21.259 17.671 -29.061 1.00 72.56 96 ALA A C 1
ATOM 780 O O . ALA A 1 96 ? 21.273 18.900 -28.998 1.00 72.56 96 ALA A O 1
ATOM 781 N N . TRP A 1 97 ? 21.149 17.037 -30.234 1.00 77.50 97 TRP A N 1
ATOM 782 C CA . TRP A 1 97 ? 20.938 17.746 -31.496 1.00 77.50 97 TRP A CA 1
ATOM 783 C C . TRP A 1 97 ? 19.605 18.501 -31.496 1.00 77.50 97 TRP A C 1
ATOM 785 O O . TRP A 1 97 ? 19.586 19.678 -31.845 1.00 77.50 97 TRP A O 1
ATOM 795 N N . VAL A 1 98 ? 18.509 17.882 -31.041 1.00 79.44 98 VAL A N 1
ATOM 796 C CA . VAL A 1 98 ? 17.209 18.566 -30.912 1.00 79.44 98 VAL A CA 1
ATOM 797 C C . VAL A 1 98 ? 17.297 19.765 -29.961 1.00 79.44 98 VAL A C 1
ATOM 799 O O . VAL A 1 98 ? 16.743 20.820 -30.266 1.00 79.44 98 VAL A O 1
ATOM 802 N N . GLU A 1 99 ? 18.006 19.648 -28.835 1.00 80.12 99 GLU A N 1
ATOM 803 C CA . GLU A 1 99 ? 18.243 20.781 -27.929 1.00 80.12 99 GLU A CA 1
ATOM 804 C C . GLU A 1 99 ? 19.030 21.915 -28.599 1.00 80.12 99 GLU A C 1
ATOM 806 O O . GLU A 1 99 ? 18.722 23.081 -28.361 1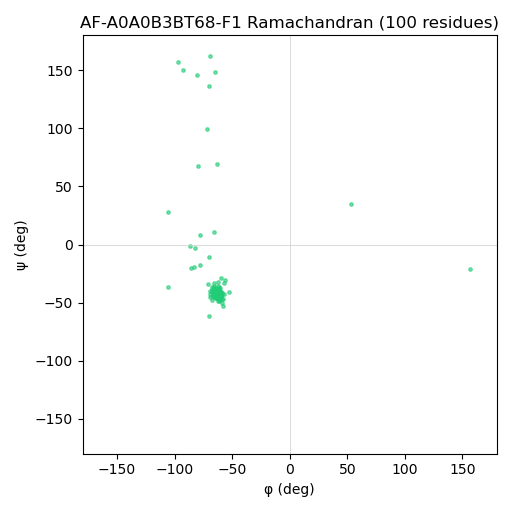.00 80.12 99 GLU A O 1
ATOM 811 N N . SER A 1 100 ? 19.979 21.593 -29.486 1.00 84.19 100 SER A N 1
ATOM 812 C CA . SER A 1 100 ? 20.766 22.586 -30.233 1.00 84.19 100 SER A CA 1
ATOM 813 C C . SER A 1 100 ? 19.981 23.369 -31.296 1.00 84.19 100 SER A C 1
ATOM 815 O O . SER A 1 100 ? 20.500 24.344 -31.833 1.00 84.19 100 SER A O 1
ATOM 817 N N . LEU A 1 101 ? 18.744 22.961 -31.613 1.00 84.19 101 LEU A N 1
ATOM 818 C CA . LEU A 1 101 ? 17.861 23.673 -32.548 1.00 84.19 101 LEU A CA 1
ATOM 819 C C . LEU A 1 101 ? 17.098 24.846 -31.903 1.00 84.19 101 LEU A C 1
ATOM 821 O O . LEU A 1 101 ? 16.326 25.510 -32.598 1.00 84.19 101 LEU A O 1
ATOM 825 N N . ARG A 1 102 ? 17.247 25.068 -30.592 1.00 68.06 102 ARG A N 1
ATOM 826 C CA . ARG A 1 102 ? 16.642 26.200 -29.871 1.00 68.06 102 ARG A CA 1
ATOM 827 C C . ARG A 1 102 ? 17.520 27.442 -29.928 1.00 68.06 102 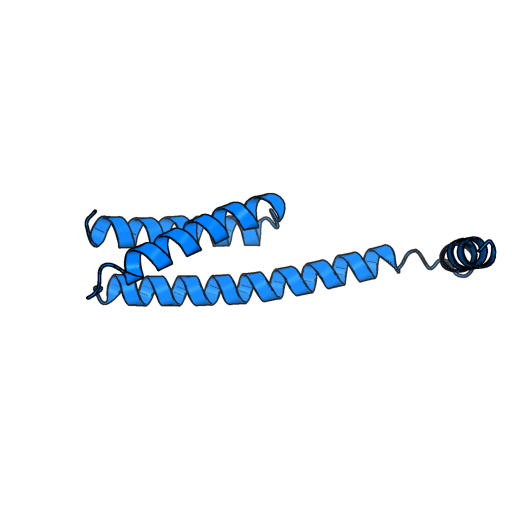ARG A C 1
ATOM 829 O O . ARG A 1 102 ? 16.924 28.537 -30.018 1.00 68.06 102 ARG A O 1
#